Protein AF-A0A1I0GZ25-F1 (afdb_monomer_lite)

pLDDT: mean 72.75, std 20.03, range [36.72, 96.75]

Radius of gyration: 22.76 Å; chains: 1; bounding box: 49×48×61 Å

InterPro domains:
  IPR025668 Transposase DDE domain [PF13751] (1-52)

Sequence (124 aa):
KEIYRIRKESIERVFGECKEKHNLRFTRLRGLRKNKHQGELIFACHNLRKMAGWLWKDRPVFIKKGNKSEIYKEKEINNKSKTKKGGIRTLKLVFIPSFVNSLTLVITSVKHSLIQNIDLMYLK

Secondary structure (DSSP, 8-state):
-HHHHHHHHHHHHHHHHHHHHS-TTS--SSSHHHHHHHHHHHHHHHHHHHHHHHHHHTS-----S--HHHHHHHHHHTTS----------------HHHHHHHHHHHHHHHHHHHHHHHHHH--

Foldseek 3Di:
DVVVVCVVVVVVVLVVCCVPVVVLVDDPDPDDVVSVVSVVVSVVVVVVVVVVVVVVVPDPPPPPPDDPVVVVVVVVVVVPDDPPPPDCPPPPPPPVVVVVVVVVVVVVVVVVVVVVVVVVVVVD

Organism: NCBI:txid69824

Structure (mmCIF, N/CA/C/O backbone):
data_AF-A0A1I0GZ25-F1
#
_entry.id   AF-A0A1I0GZ25-F1
#
loop_
_atom_site.group_PDB
_atom_site.id
_atom_site.type_symbol
_atom_site.label_atom_id
_atom_site.label_alt_id
_atom_site.label_comp_id
_atom_site.label_asym_id
_atom_site.label_entity_id
_atom_site.label_seq_id
_atom_site.pdbx_PDB_ins_code
_atom_site.Cartn_x
_atom_site.Cartn_y
_atom_site.Cartn_z
_atom_site.occupancy
_atom_site.B_iso_or_equiv
_atom_site.auth_seq_id
_atom_site.auth_comp_id
_atom_site.auth_asym_id
_atom_site.auth_atom_id
_atom_site.pdbx_PDB_model_num
ATOM 1 N N . LYS A 1 1 ? 23.141 0.452 -3.464 1.00 68.69 1 LYS A N 1
ATOM 2 C CA . LYS A 1 1 ? 22.787 1.258 -2.263 1.00 68.69 1 LYS A CA 1
ATOM 3 C C . LYS A 1 1 ? 21.968 2.512 -2.598 1.00 68.69 1 LYS A C 1
ATOM 5 O O . LYS A 1 1 ? 21.041 2.802 -1.856 1.00 68.69 1 LYS A O 1
ATOM 10 N N . GLU A 1 2 ? 22.221 3.195 -3.720 1.00 80.44 2 GLU A N 1
ATOM 11 C CA . GLU A 1 2 ? 21.587 4.490 -4.043 1.00 80.44 2 GLU A CA 1
ATOM 12 C C . GLU A 1 2 ? 20.050 4.476 -4.133 1.00 80.44 2 GLU A C 1
ATOM 14 O O . GLU A 1 2 ? 19.387 5.339 -3.565 1.00 80.44 2 GLU A O 1
ATOM 19 N N . ILE A 1 3 ? 19.459 3.430 -4.723 1.00 83.00 3 ILE A N 1
ATOM 20 C CA . ILE A 1 3 ? 17.994 3.267 -4.816 1.00 83.00 3 ILE A CA 1
ATOM 21 C C . ILE A 1 3 ? 17.329 3.323 -3.433 1.00 83.00 3 ILE A C 1
ATOM 23 O O . ILE A 1 3 ? 16.220 3.833 -3.299 1.00 83.00 3 ILE A O 1
ATOM 27 N N . TYR A 1 4 ? 18.002 2.825 -2.392 1.00 87.69 4 TYR A N 1
ATOM 28 C CA . TYR A 1 4 ? 17.449 2.784 -1.041 1.00 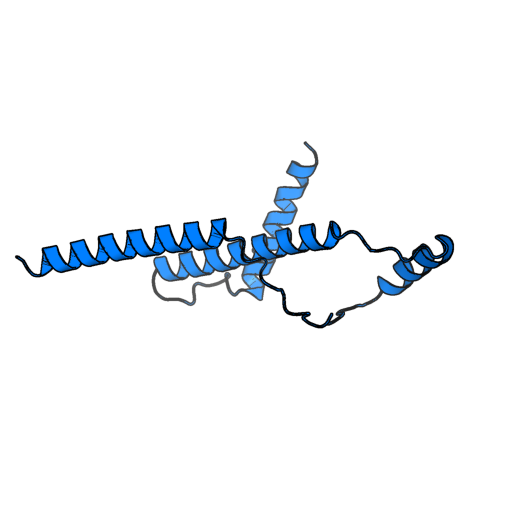87.69 4 TYR A CA 1
ATOM 29 C C . TYR A 1 4 ? 17.289 4.185 -0.434 1.00 87.69 4 TYR A C 1
ATOM 31 O O . TYR A 1 4 ? 16.347 4.410 0.322 1.00 87.69 4 TYR A O 1
ATOM 39 N N . ARG A 1 5 ? 18.139 5.148 -0.824 1.00 88.00 5 ARG A N 1
ATOM 40 C CA . ARG A 1 5 ? 18.053 6.549 -0.375 1.00 88.00 5 ARG A CA 1
ATOM 41 C C . ARG A 1 5 ? 16.815 7.249 -0.941 1.00 88.00 5 ARG A C 1
ATOM 43 O O . ARG A 1 5 ? 16.157 7.991 -0.227 1.00 88.00 5 ARG A O 1
ATOM 50 N N . ILE A 1 6 ? 16.434 6.931 -2.179 1.00 89.88 6 ILE A N 1
ATOM 51 C CA . ILE A 1 6 ? 15.281 7.534 -2.877 1.00 89.88 6 ILE A CA 1
ATOM 52 C C . ILE A 1 6 ? 13.941 6.937 -2.396 1.00 89.88 6 ILE A C 1
ATOM 54 O O . ILE A 1 6 ? 12.870 7.532 -2.568 1.00 89.88 6 ILE A O 1
ATOM 58 N N . ARG A 1 7 ? 13.967 5.759 -1.753 1.00 92.06 7 ARG A N 1
ATOM 59 C CA . ARG A 1 7 ? 12.749 5.090 -1.264 1.00 92.06 7 ARG A CA 1
ATOM 60 C C . ARG A 1 7 ? 11.996 5.929 -0.242 1.00 92.06 7 ARG A C 1
ATOM 62 O O . ARG A 1 7 ? 10.780 5.991 -0.364 1.00 92.06 7 ARG A O 1
ATOM 69 N N . LYS A 1 8 ? 12.682 6.580 0.708 1.00 93.31 8 LYS A N 1
ATOM 70 C CA . LYS A 1 8 ? 12.019 7.425 1.722 1.00 93.31 8 LYS A CA 1
ATOM 71 C C . LYS A 1 8 ? 11.179 8.516 1.064 1.00 93.31 8 LYS A C 1
ATOM 73 O O . LYS A 1 8 ? 9.989 8.604 1.315 1.00 93.31 8 LYS A O 1
ATOM 78 N N . GLU A 1 9 ? 11.758 9.266 0.135 1.00 94.56 9 GLU A N 1
ATOM 79 C CA . GLU A 1 9 ? 11.068 10.360 -0.556 1.00 94.56 9 GLU A CA 1
ATOM 80 C C . GLU A 1 9 ? 9.910 9.860 -1.422 1.00 94.56 9 GLU A C 1
ATOM 82 O O . GLU A 1 9 ? 8.844 10.473 -1.463 1.00 94.56 9 GLU A O 1
ATOM 87 N N . SER A 1 10 ? 10.096 8.722 -2.096 1.00 92.25 10 SER A N 1
ATOM 88 C CA . SER A 1 10 ? 9.038 8.111 -2.905 1.00 92.25 10 SER A CA 1
ATOM 89 C C . SER A 1 10 ? 7.871 7.629 -2.041 1.00 92.25 10 SER A C 1
ATOM 91 O O . SER A 1 10 ? 6.716 7.812 -2.417 1.00 92.25 10 SER A O 1
ATOM 93 N N . ILE A 1 11 ? 8.169 7.022 -0.890 1.00 93.25 11 ILE A N 1
ATOM 94 C CA . ILE A 1 11 ? 7.178 6.523 0.065 1.00 93.25 11 ILE A CA 1
ATOM 95 C C . ILE A 1 11 ? 6.393 7.691 0.673 1.00 93.25 11 ILE A C 1
ATOM 97 O O . ILE A 1 11 ? 5.166 7.672 0.619 1.00 93.25 11 ILE A O 1
ATOM 101 N N . GLU A 1 12 ? 7.073 8.735 1.152 1.00 96.75 12 GLU A N 1
ATOM 102 C CA . GLU A 1 12 ? 6.419 9.928 1.707 1.00 96.75 12 GLU A CA 1
ATOM 103 C C . GLU A 1 12 ? 5.526 10.628 0.676 1.00 96.75 12 GLU A C 1
ATOM 105 O O . GLU A 1 12 ? 4.402 11.024 0.988 1.00 96.75 12 GLU A O 1
ATOM 110 N N . ARG A 1 13 ? 5.964 10.704 -0.589 1.00 95.62 13 ARG A N 1
ATOM 111 C CA . ARG A 1 13 ? 5.143 11.265 -1.672 1.00 95.62 13 ARG A CA 1
ATOM 112 C C . ARG A 1 13 ? 3.864 10.461 -1.885 1.00 95.62 13 ARG A C 1
ATOM 114 O O . ARG A 1 13 ? 2.789 11.048 -1.963 1.00 95.62 13 ARG A O 1
ATOM 121 N N . VAL A 1 14 ? 3.964 9.131 -1.950 1.00 94.38 14 VAL A N 1
ATOM 122 C CA . VAL A 1 14 ? 2.792 8.254 -2.106 1.00 94.38 14 VAL A CA 1
ATOM 123 C C . VAL A 1 14 ? 1.863 8.367 -0.899 1.00 94.38 14 VAL A C 1
ATOM 125 O O . VAL A 1 14 ? 0.650 8.454 -1.077 1.00 94.38 14 VAL A O 1
ATOM 128 N N . PHE A 1 15 ? 2.400 8.428 0.321 1.00 95.31 15 PHE A N 1
ATOM 129 C CA . PHE A 1 15 ? 1.586 8.636 1.517 1.00 95.31 15 PHE A CA 1
ATOM 130 C C . PHE A 1 15 ? 0.854 9.980 1.498 1.00 95.31 15 PHE A C 1
ATOM 132 O O . PHE A 1 15 ? -0.341 10.011 1.796 1.00 95.31 15 PHE A O 1
ATOM 139 N N . GLY A 1 16 ? 1.525 11.067 1.112 1.00 96.31 16 GLY A N 1
ATOM 140 C CA . GLY A 1 16 ? 0.903 12.382 0.949 1.00 96.31 16 GLY A CA 1
ATOM 141 C C . GLY A 1 16 ? -0.226 12.365 -0.084 1.00 96.31 16 GLY A C 1
ATOM 142 O O . GLY A 1 16 ? -1.339 12.795 0.207 1.00 96.31 16 GLY A O 1
ATOM 143 N N . GLU A 1 17 ? 0.012 11.779 -1.260 1.00 94.25 17 GLU A N 1
ATOM 144 C CA . GLU A 1 17 ? -1.026 11.638 -2.286 1.00 94.25 17 GLU A CA 1
ATOM 145 C C . GLU A 1 17 ? -2.225 10.824 -1.797 1.00 94.25 17 GLU A C 1
ATOM 147 O O . GLU A 1 17 ? -3.367 11.201 -2.054 1.00 94.25 17 GLU A O 1
ATOM 152 N N . CYS A 1 18 ? -1.990 9.719 -1.088 1.00 94.94 18 CYS A N 1
ATOM 153 C CA . CYS A 1 18 ? -3.071 8.884 -0.582 1.00 94.94 18 CYS A CA 1
ATOM 154 C C . CYS A 1 18 ? -3.902 9.586 0.501 1.00 94.94 18 CYS A C 1
ATOM 156 O O . CYS A 1 18 ? -5.117 9.377 0.559 1.00 94.94 18 CYS A O 1
ATOM 158 N N . LYS A 1 19 ? -3.288 10.439 1.330 1.00 94.00 19 LYS A N 1
ATOM 159 C CA . LYS A 1 19 ? -4.015 11.249 2.318 1.00 94.00 19 LYS A CA 1
ATOM 160 C C . LYS A 1 19 ? -5.014 12.185 1.643 1.00 94.00 19 LYS A C 1
ATOM 162 O O . LYS A 1 19 ? -6.189 12.145 2.009 1.00 94.00 19 LYS A O 1
ATOM 167 N N . GLU A 1 20 ? -4.570 12.925 0.629 1.00 93.88 20 GLU A N 1
ATOM 168 C CA . GLU A 1 20 ? -5.378 13.955 -0.037 1.00 93.88 20 GLU A CA 1
ATOM 169 C C . GLU A 1 20 ? -6.335 13.378 -1.098 1.00 93.88 20 GLU A C 1
ATOM 171 O O . GLU A 1 20 ? -7.525 13.677 -1.096 1.00 93.88 20 GLU A O 1
ATOM 176 N N . LYS A 1 21 ? -5.861 12.496 -1.991 1.00 92.50 21 LYS A N 1
ATOM 177 C CA . LYS A 1 21 ? -6.648 11.988 -3.137 1.00 92.50 21 LYS A CA 1
ATOM 178 C C . LYS A 1 21 ? -7.524 10.782 -2.800 1.00 92.50 21 LYS A C 1
ATOM 180 O O . LYS A 1 21 ? -8.554 10.571 -3.435 1.00 92.50 21 LYS A O 1
ATOM 185 N N . HIS A 1 22 ? -7.116 9.963 -1.830 1.00 92.38 22 HIS A N 1
ATOM 186 C CA . HIS A 1 22 ? -7.827 8.732 -1.460 1.00 92.38 22 HIS A CA 1
ATOM 187 C C . HIS A 1 22 ? -8.507 8.818 -0.089 1.00 92.38 22 HIS A C 1
ATOM 189 O O . HIS A 1 22 ? -9.014 7.815 0.419 1.00 92.38 22 HIS A O 1
ATOM 195 N N . ASN A 1 23 ? -8.599 10.031 0.468 1.00 90.12 23 ASN A N 1
ATOM 196 C CA . ASN A 1 23 ? -9.263 10.326 1.734 1.00 90.12 23 ASN A CA 1
ATOM 197 C C . ASN A 1 23 ? -8.712 9.502 2.907 1.00 90.12 23 ASN A C 1
ATOM 199 O O . ASN A 1 23 ? -9.480 9.078 3.767 1.00 90.12 23 ASN A O 1
ATOM 203 N N . LEU A 1 24 ? -7.398 9.258 2.940 1.00 94.25 24 LEU A N 1
ATOM 204 C CA . LEU A 1 24 ? -6.743 8.617 4.087 1.00 94.25 24 LEU A CA 1
ATOM 205 C C . LEU A 1 24 ? -6.381 9.608 5.202 1.00 94.25 24 LEU A C 1
ATOM 207 O O . LEU A 1 24 ? -5.826 9.198 6.217 1.00 94.25 24 LEU A O 1
ATOM 211 N N . ARG A 1 25 ? -6.697 10.903 5.040 1.00 93.88 25 ARG A N 1
ATOM 212 C CA . ARG A 1 25 ? -6.566 11.898 6.115 1.00 93.88 25 ARG A CA 1
ATOM 213 C C . ARG A 1 25 ? -7.481 11.585 7.304 1.00 93.88 25 ARG A C 1
ATOM 215 O O . ARG A 1 25 ? -7.081 11.795 8.443 1.00 93.88 25 ARG A O 1
ATOM 222 N N . PHE A 1 26 ? -8.680 11.064 7.032 1.00 91.94 26 PHE A N 1
ATOM 223 C CA . PHE A 1 26 ? -9.682 10.740 8.044 1.00 91.94 26 PHE A CA 1
ATOM 224 C C . PHE A 1 26 ? -10.312 9.371 7.790 1.00 91.94 26 PHE A C 1
ATOM 226 O O . PHE A 1 26 ? -10.529 8.958 6.651 1.00 91.94 26 PHE A O 1
ATOM 233 N N . THR A 1 27 ? -10.663 8.674 8.864 1.00 92.12 27 THR A N 1
ATOM 234 C CA . THR A 1 27 ? -11.354 7.386 8.814 1.00 92.12 27 THR A CA 1
ATOM 235 C C . THR A 1 27 ? -12.854 7.588 8.613 1.00 92.12 27 THR A C 1
ATOM 237 O O . THR A 1 27 ? -13.605 7.845 9.549 1.00 92.12 27 THR A O 1
ATOM 240 N N . ARG A 1 28 ? -13.314 7.470 7.363 1.00 89.69 28 ARG A N 1
ATOM 241 C CA . ARG A 1 28 ? -14.739 7.647 7.020 1.00 89.69 28 ARG A CA 1
ATOM 242 C C . ARG A 1 28 ? -15.593 6.407 7.286 1.00 89.69 28 ARG A C 1
ATOM 244 O O . ARG A 1 28 ? -16.805 6.527 7.436 1.00 89.69 28 ARG A O 1
ATOM 251 N N . LEU A 1 29 ? -14.991 5.216 7.323 1.00 93.00 29 LEU A N 1
ATOM 252 C CA . LEU A 1 29 ? -15.717 3.976 7.591 1.00 93.00 29 LEU A CA 1
ATOM 253 C C . LEU A 1 29 ? -15.743 3.685 9.096 1.00 93.00 29 LEU A C 1
ATOM 255 O O . LEU A 1 29 ? -14.756 3.868 9.814 1.00 93.00 29 LEU A O 1
ATOM 259 N N . ARG A 1 30 ? -16.882 3.177 9.575 1.00 93.44 30 ARG A N 1
ATOM 260 C CA . ARG A 1 30 ? -17.035 2.693 10.953 1.00 93.44 30 ARG A CA 1
ATOM 261 C C . ARG A 1 30 ? -16.400 1.304 11.091 1.00 93.44 30 ARG A C 1
ATOM 263 O O . ARG A 1 30 ? -16.723 0.391 10.331 1.00 93.44 30 ARG A O 1
ATOM 270 N N . GLY A 1 31 ? -15.540 1.146 12.097 1.00 95.00 31 GLY A N 1
ATOM 271 C CA . GLY A 1 31 ? -14.902 -0.123 12.460 1.00 95.00 31 GLY A CA 1
ATOM 272 C C . GLY A 1 31 ? -13.488 -0.308 11.896 1.00 95.00 31 GLY A C 1
ATOM 273 O O . GLY A 1 31 ? -13.210 -0.029 10.728 1.00 95.00 31 GLY A O 1
ATOM 274 N N . LEU A 1 32 ? -12.591 -0.837 12.735 1.00 94.19 32 LEU A N 1
ATOM 275 C CA . LEU A 1 32 ? -11.158 -0.967 12.444 1.00 94.19 32 LEU A CA 1
ATOM 276 C C . LEU A 1 32 ? -10.871 -1.837 11.212 1.00 94.19 32 LEU A C 1
ATOM 278 O O . LEU A 1 32 ? -10.068 -1.461 10.361 1.00 94.19 32 LEU A O 1
ATOM 282 N N . ARG A 1 33 ? -11.576 -2.969 11.076 1.00 96.12 33 ARG A N 1
ATOM 283 C CA . ARG A 1 33 ? -11.404 -3.906 9.950 1.00 96.12 33 ARG A CA 1
ATOM 284 C C . ARG A 1 33 ? -11.675 -3.242 8.599 1.00 96.12 33 ARG A C 1
ATOM 286 O O . ARG A 1 33 ? -10.905 -3.420 7.663 1.00 96.12 33 ARG A O 1
ATOM 293 N N . LYS A 1 34 ? -12.738 -2.437 8.505 1.00 93.81 34 LYS A N 1
ATOM 294 C CA . LYS A 1 34 ? -13.130 -1.770 7.253 1.00 93.81 34 LYS A CA 1
ATOM 295 C C . LYS A 1 34 ? -12.120 -0.694 6.849 1.00 93.81 34 LYS A C 1
ATOM 297 O O . LYS A 1 34 ? -11.732 -0.639 5.687 1.00 93.81 34 LYS A O 1
ATOM 302 N N . ASN A 1 35 ? -11.638 0.098 7.810 1.00 94.31 35 ASN A N 1
ATOM 303 C CA . ASN A 1 35 ? -10.589 1.091 7.557 1.00 94.31 35 ASN A CA 1
ATOM 304 C C . ASN A 1 35 ? -9.266 0.439 7.136 1.00 94.31 35 ASN A C 1
ATOM 306 O O . ASN A 1 35 ? -8.616 0.920 6.209 1.00 94.31 35 ASN A O 1
ATOM 310 N N . LYS A 1 36 ? -8.898 -0.682 7.770 1.00 94.62 36 LYS A N 1
ATOM 311 C CA . LYS A 1 36 ? -7.711 -1.456 7.393 1.00 94.62 36 LYS A CA 1
ATOM 312 C C . LYS A 1 36 ? -7.805 -1.947 5.946 1.00 94.62 36 LYS A C 1
ATOM 314 O O . LYS A 1 36 ? -6.921 -1.635 5.154 1.00 94.62 36 LYS A O 1
ATOM 319 N N . HIS A 1 37 ? -8.906 -2.606 5.577 1.00 96.00 37 HIS A N 1
ATOM 320 C CA . HIS A 1 37 ? -9.105 -3.091 4.207 1.00 96.00 37 HIS A CA 1
ATOM 321 C C . HIS A 1 37 ? -9.107 -1.950 3.179 1.00 96.00 37 HIS A C 1
ATOM 323 O O . HIS A 1 37 ? -8.549 -2.100 2.096 1.00 96.00 37 HIS A O 1
ATOM 329 N N . GLN A 1 38 ? -9.691 -0.789 3.508 1.00 95.00 38 GLN A N 1
ATOM 330 C CA . GLN A 1 38 ? -9.656 0.381 2.625 1.00 95.00 38 GLN A CA 1
ATOM 331 C C . GLN A 1 38 ? -8.214 0.823 2.338 1.00 95.00 38 GLN A C 1
ATOM 333 O O . GLN A 1 38 ? -7.862 1.038 1.178 1.00 95.00 38 GLN A O 1
ATOM 338 N N . GLY A 1 39 ? -7.377 0.935 3.374 1.00 94.75 39 GLY A N 1
ATOM 339 C CA . GLY A 1 39 ? -5.962 1.276 3.214 1.00 94.75 39 GLY A CA 1
ATOM 340 C C . GLY A 1 39 ? -5.205 0.233 2.390 1.00 94.75 39 GLY A C 1
ATOM 341 O O . GLY A 1 39 ? -4.520 0.584 1.430 1.00 94.75 39 GLY A O 1
ATOM 342 N N . GLU A 1 40 ? -5.378 -1.049 2.715 1.00 96.00 40 GLU A N 1
ATOM 343 C CA . GLU A 1 40 ? -4.732 -2.167 2.015 1.00 96.00 40 GLU A CA 1
ATOM 344 C C . GLU A 1 40 ? -5.073 -2.189 0.521 1.00 96.00 40 GLU A C 1
ATOM 346 O O . GLU A 1 40 ? -4.172 -2.316 -0.309 1.00 96.00 40 GLU A O 1
ATOM 351 N N . LEU A 1 41 ? -6.342 -1.981 0.158 1.00 96.12 41 LEU A N 1
ATOM 352 C CA . LEU A 1 41 ? -6.781 -1.930 -1.238 1.00 96.12 41 LEU A CA 1
ATOM 353 C C . LEU A 1 41 ? -6.147 -0.765 -2.008 1.00 96.12 41 LEU A C 1
ATOM 355 O O . LEU A 1 41 ? -5.713 -0.947 -3.145 1.00 96.12 41 LEU A O 1
ATOM 359 N N . ILE A 1 42 ? -6.042 0.421 -1.399 1.00 95.31 42 ILE A N 1
ATOM 360 C CA . ILE A 1 42 ? -5.413 1.589 -2.038 1.00 95.31 42 ILE A CA 1
ATOM 361 C C . ILE A 1 42 ? -3.940 1.299 -2.354 1.00 95.31 42 ILE A C 1
ATOM 363 O O . ILE A 1 42 ? -3.486 1.539 -3.477 1.00 95.31 42 ILE A O 1
ATOM 367 N N . PHE A 1 43 ? -3.195 0.733 -1.401 1.00 95.50 43 PHE A N 1
ATOM 368 C CA . PHE A 1 43 ? -1.786 0.398 -1.617 1.00 95.50 43 PHE A CA 1
ATOM 369 C C . PHE A 1 43 ? -1.598 -0.780 -2.578 1.00 95.50 43 PHE A C 1
ATOM 371 O O . PHE A 1 43 ? -0.689 -0.740 -3.410 1.00 95.50 43 PHE A O 1
ATOM 378 N N . ALA A 1 44 ? -2.480 -1.782 -2.541 1.00 96.56 44 ALA A N 1
ATOM 379 C CA . ALA A 1 44 ? -2.489 -2.867 -3.517 1.00 96.56 44 ALA A CA 1
ATOM 380 C C . ALA A 1 44 ? -2.649 -2.318 -4.943 1.00 96.56 44 ALA A C 1
ATOM 382 O O . ALA A 1 44 ? -1.834 -2.617 -5.815 1.00 96.56 44 ALA A O 1
ATOM 383 N N . CYS A 1 45 ? -3.614 -1.423 -5.167 1.00 94.88 45 CYS A N 1
ATOM 384 C CA . CYS A 1 45 ? -3.803 -0.745 -6.450 1.00 94.88 45 CYS A CA 1
ATOM 385 C C . CYS A 1 45 ? -2.578 0.080 -6.871 1.00 94.88 45 CYS A C 1
ATOM 387 O O . CYS A 1 45 ? -2.201 0.076 -8.046 1.00 94.88 45 CYS A O 1
ATOM 389 N N . HIS A 1 46 ? -1.911 0.754 -5.931 1.00 93.69 46 HIS A N 1
ATOM 390 C CA . HIS A 1 46 ? -0.687 1.500 -6.228 1.00 93.69 46 HIS A CA 1
ATOM 391 C C . HIS A 1 46 ? 0.449 0.578 -6.705 1.00 93.69 46 HIS A C 1
ATOM 393 O O . HIS A 1 46 ? 1.168 0.914 -7.652 1.00 93.69 46 HIS A O 1
ATOM 399 N N . ASN A 1 47 ? 0.569 -0.608 -6.102 1.00 92.00 47 ASN A N 1
ATOM 400 C CA . ASN A 1 47 ? 1.521 -1.637 -6.515 1.00 92.00 47 ASN A CA 1
ATOM 401 C C . ASN A 1 47 ? 1.169 -2.214 -7.893 1.00 92.00 47 ASN A C 1
ATOM 403 O O . ASN A 1 47 ? 2.045 -2.298 -8.755 1.00 92.00 47 ASN A O 1
ATOM 407 N N . LEU A 1 48 ? -0.107 -2.528 -8.142 1.00 93.50 48 LEU A N 1
ATOM 408 C CA . LEU A 1 48 ? -0.595 -2.982 -9.451 1.00 93.50 48 LEU A CA 1
ATOM 409 C C . LEU A 1 48 ? -0.283 -1.958 -10.552 1.00 93.50 48 LEU A C 1
ATOM 411 O O . LEU A 1 48 ? 0.250 -2.323 -11.599 1.00 93.50 48 LEU A O 1
ATOM 415 N N . ARG A 1 49 ? -0.526 -0.665 -10.299 1.00 89.50 49 ARG A N 1
ATOM 416 C CA . ARG A 1 49 ? -0.182 0.431 -11.222 1.00 89.50 49 ARG A CA 1
ATOM 417 C C . ARG A 1 49 ? 1.310 0.453 -11.546 1.00 89.50 49 ARG A C 1
ATOM 419 O O . ARG A 1 49 ? 1.688 0.659 -12.698 1.00 89.50 49 ARG A O 1
ATOM 426 N N . LYS A 1 50 ? 2.161 0.247 -10.539 1.00 87.50 50 LYS A N 1
ATOM 427 C CA . LYS A 1 50 ? 3.617 0.215 -10.712 1.00 87.50 50 LYS A CA 1
ATOM 428 C C . LYS A 1 50 ? 4.045 -0.957 -11.596 1.00 87.50 50 LYS A C 1
ATOM 430 O O . LYS A 1 50 ? 4.799 -0.742 -12.541 1.00 87.50 50 LYS A O 1
ATOM 435 N N . MET A 1 51 ? 3.511 -2.152 -11.337 1.00 86.69 51 MET A N 1
ATOM 436 C CA . MET A 1 51 ? 3.773 -3.346 -12.148 1.00 86.69 51 MET A CA 1
ATOM 437 C C . MET A 1 51 ? 3.280 -3.181 -13.587 1.00 86.69 51 MET A C 1
ATOM 439 O O . MET A 1 51 ? 4.025 -3.459 -14.520 1.00 86.69 51 MET A O 1
ATOM 443 N N . ALA A 1 52 ? 2.073 -2.648 -13.788 1.00 84.62 52 ALA A N 1
ATOM 444 C CA . ALA A 1 52 ? 1.556 -2.346 -15.122 1.00 84.62 52 ALA A CA 1
ATOM 445 C C . ALA A 1 52 ? 2.452 -1.345 -15.874 1.00 84.62 52 ALA A C 1
ATOM 447 O O . ALA A 1 52 ? 2.680 -1.490 -17.074 1.00 84.62 52 ALA A O 1
ATOM 448 N N . GLY A 1 53 ? 3.004 -0.353 -15.167 1.00 83.81 53 GLY A N 1
ATOM 449 C CA . GLY A 1 53 ? 3.973 0.589 -15.723 1.00 83.81 53 GLY A CA 1
ATOM 450 C C . GLY A 1 53 ? 5.293 -0.063 -16.141 1.00 83.81 53 GLY A C 1
ATOM 451 O O . GLY A 1 53 ? 5.861 0.342 -17.153 1.00 83.81 53 GLY A O 1
ATOM 452 N N . TRP A 1 54 ? 5.775 -1.066 -15.403 1.00 85.88 54 TRP A N 1
ATOM 453 C CA . TRP A 1 54 ? 6.943 -1.862 -15.797 1.00 85.88 54 TRP A CA 1
ATOM 454 C C . TRP A 1 54 ? 6.651 -2.685 -17.052 1.00 85.88 54 TRP A C 1
ATOM 456 O O . TRP A 1 54 ? 7.322 -2.497 -18.060 1.00 85.88 54 TRP A O 1
ATOM 466 N N . LEU A 1 55 ? 5.555 -3.449 -17.053 1.00 78.88 55 LEU A N 1
ATOM 467 C CA . LEU A 1 55 ? 5.123 -4.241 -18.212 1.00 78.88 55 LEU A CA 1
ATOM 468 C C . LEU A 1 55 ? 4.929 -3.395 -19.479 1.00 78.88 55 LEU A C 1
ATOM 470 O O . LEU A 1 55 ? 5.203 -3.851 -20.586 1.00 78.88 55 LEU A O 1
ATOM 474 N N . TRP A 1 56 ? 4.450 -2.154 -19.341 1.00 79.69 56 TRP A N 1
ATOM 475 C CA . TRP A 1 56 ? 4.299 -1.249 -20.479 1.00 79.69 56 TRP A CA 1
ATOM 476 C C . TRP A 1 56 ? 5.643 -0.768 -21.036 1.00 79.69 56 TRP A C 1
ATOM 478 O O . TRP A 1 56 ? 5.779 -0.634 -22.251 1.00 79.69 56 TRP A O 1
ATOM 488 N N . LYS A 1 57 ? 6.620 -0.485 -20.168 1.00 73.56 57 LYS A N 1
ATOM 489 C CA . LYS A 1 57 ? 7.974 -0.079 -20.580 1.00 73.56 57 LYS A CA 1
ATOM 490 C C . LYS A 1 57 ? 8.741 -1.230 -21.221 1.00 73.56 57 LYS A C 1
ATOM 492 O O . LYS A 1 57 ? 9.477 -0.991 -22.170 1.00 73.56 57 LYS A O 1
ATOM 497 N N . ASP A 1 58 ? 8.491 -2.447 -20.752 1.00 65.56 58 ASP A N 1
ATOM 498 C CA . ASP A 1 58 ? 9.105 -3.672 -21.261 1.00 65.56 58 ASP A CA 1
ATOM 499 C C . ASP A 1 58 ? 8.405 -4.204 -22.520 1.00 65.56 58 ASP A C 1
ATOM 501 O O . ASP A 1 58 ? 8.789 -5.244 -23.056 1.00 65.56 58 ASP A O 1
ATOM 505 N N . ARG A 1 59 ? 7.384 -3.501 -23.040 1.00 58.16 59 ARG A N 1
ATOM 506 C CA . ARG A 1 59 ? 6.804 -3.872 -24.329 1.00 58.16 59 ARG A CA 1
ATOM 507 C C . ARG A 1 59 ? 7.857 -3.713 -25.420 1.00 58.16 59 ARG A C 1
ATOM 509 O O . ARG A 1 59 ? 8.332 -2.592 -25.621 1.00 58.16 59 ARG A O 1
ATOM 516 N N . PRO A 1 60 ? 8.150 -4.774 -26.196 1.00 52.19 60 PRO A N 1
ATOM 517 C CA . PRO A 1 60 ? 8.904 -4.599 -27.418 1.00 52.19 60 PRO A CA 1
ATOM 518 C C . PRO A 1 60 ? 8.075 -3.665 -28.294 1.00 52.19 60 PRO A C 1
ATOM 520 O O . PRO A 1 60 ? 6.967 -3.992 -28.729 1.00 52.19 60 PRO A O 1
ATOM 523 N N . VAL A 1 61 ? 8.579 -2.451 -28.504 1.00 58.00 61 VAL A N 1
ATOM 524 C CA . VAL A 1 61 ? 8.090 -1.622 -29.594 1.00 58.00 61 VAL A CA 1
ATOM 525 C C . VAL A 1 61 ? 8.368 -2.466 -30.828 1.00 58.00 61 VAL A C 1
ATOM 527 O O . VAL A 1 61 ? 9.530 -2.692 -31.160 1.00 58.00 61 VAL A O 1
ATOM 530 N N . PHE A 1 62 ? 7.326 -2.992 -31.472 1.00 53.84 62 PHE A N 1
ATOM 531 C CA . PHE A 1 62 ? 7.455 -3.518 -32.824 1.00 53.84 62 PHE A CA 1
ATOM 532 C C . PHE A 1 62 ? 7.820 -2.319 -33.699 1.00 53.84 62 PHE A C 1
ATOM 534 O O . PHE A 1 62 ? 6.952 -1.636 -34.241 1.00 53.84 62 PHE A O 1
ATOM 541 N N . ILE A 1 63 ? 9.110 -1.985 -33.734 1.00 50.66 63 ILE A N 1
ATOM 542 C CA . ILE A 1 63 ? 9.647 -0.963 -34.612 1.00 50.66 63 ILE A CA 1
ATOM 543 C C . ILE A 1 63 ? 9.455 -1.541 -36.008 1.00 50.66 63 ILE A C 1
ATOM 545 O O . ILE A 1 63 ? 10.198 -2.428 -36.427 1.00 50.66 63 ILE A O 1
ATOM 549 N N . LYS A 1 64 ? 8.428 -1.065 -36.726 1.00 45.81 64 LYS A N 1
ATOM 550 C CA . LYS A 1 64 ? 8.447 -1.142 -38.186 1.00 45.81 64 LYS A CA 1
ATOM 551 C C . LYS A 1 64 ? 9.781 -0.535 -38.599 1.00 45.81 64 LYS A C 1
ATOM 553 O O . LYS A 1 64 ? 10.066 0.600 -38.228 1.00 45.81 64 LYS A O 1
ATOM 558 N N . LYS A 1 65 ? 10.615 -1.337 -39.257 1.00 39.03 65 LYS A N 1
ATOM 559 C CA . LYS A 1 65 ? 11.967 -0.989 -39.697 1.00 39.03 65 LYS A CA 1
ATOM 560 C C . LYS A 1 65 ? 11.872 0.252 -40.595 1.00 39.03 65 LYS A C 1
ATOM 562 O O . LYS A 1 65 ? 11.564 0.147 -41.772 1.00 39.03 65 LYS A O 1
ATOM 567 N N . GLY A 1 66 ? 12.040 1.420 -39.991 1.00 45.50 66 GLY A N 1
ATOM 568 C CA . GLY A 1 66 ? 11.959 2.742 -40.599 1.00 45.50 66 GLY A CA 1
ATOM 569 C C . GLY A 1 66 ? 12.950 3.651 -39.878 1.00 45.50 66 GLY A C 1
ATOM 570 O O . GLY A 1 66 ? 13.212 3.464 -38.688 1.00 45.50 66 GLY A O 1
ATOM 571 N N . ASN A 1 67 ? 13.589 4.538 -40.634 1.00 44.19 67 ASN A N 1
ATOM 572 C CA . ASN A 1 67 ? 14.875 5.155 -40.310 1.00 44.19 67 ASN A CA 1
ATOM 573 C C . ASN A 1 67 ? 14.934 5.820 -38.918 1.00 44.19 67 ASN A C 1
ATOM 575 O O . ASN A 1 67 ? 14.076 6.597 -38.510 1.00 44.19 67 ASN A O 1
ATOM 579 N N . LYS A 1 68 ? 16.009 5.506 -38.183 1.00 47.97 68 LYS A N 1
ATOM 580 C CA . LYS A 1 68 ? 16.217 5.796 -36.751 1.00 47.97 68 LYS A CA 1
ATOM 581 C C . LYS A 1 68 ? 16.203 7.297 -36.406 1.00 47.97 68 LYS A C 1
ATOM 583 O O . LYS A 1 68 ? 15.935 7.639 -35.260 1.00 47.97 68 LYS A O 1
ATOM 588 N N . SER A 1 69 ? 16.485 8.176 -37.368 1.00 51.28 69 SER A N 1
ATOM 589 C CA . SER A 1 69 ? 16.640 9.629 -37.196 1.00 51.28 69 SER A CA 1
ATOM 590 C C . SER A 1 69 ? 15.330 10.382 -36.915 1.00 51.28 69 SER A C 1
ATOM 592 O O . SER A 1 69 ? 15.350 11.359 -36.169 1.00 51.28 69 SER A O 1
ATOM 594 N N . GLU A 1 70 ? 14.184 9.915 -37.416 1.00 55.47 70 GLU A N 1
ATOM 595 C CA . GLU A 1 70 ? 12.878 10.565 -37.186 1.00 55.47 70 GLU A CA 1
ATOM 596 C C . GLU A 1 70 ? 12.294 10.245 -35.797 1.00 55.47 70 GLU A C 1
ATOM 598 O O . GLU A 1 70 ? 11.650 11.083 -35.163 1.00 55.47 70 GLU A O 1
ATOM 603 N N . ILE A 1 71 ? 12.618 9.065 -35.256 1.00 48.69 71 ILE A N 1
ATOM 604 C CA . ILE A 1 71 ? 12.099 8.544 -33.979 1.00 48.69 71 ILE A CA 1
ATOM 605 C C . ILE A 1 71 ? 12.539 9.397 -32.773 1.00 48.69 71 ILE A C 1
ATOM 607 O O . ILE A 1 71 ? 11.838 9.450 -31.757 1.00 48.69 71 ILE A O 1
ATOM 611 N N . TYR A 1 72 ? 13.700 10.057 -32.846 1.00 47.38 72 TYR A N 1
ATOM 612 C CA . TYR A 1 72 ? 14.215 10.873 -31.739 1.00 47.38 72 TYR A CA 1
ATOM 613 C C . TYR A 1 72 ? 13.546 12.252 -31.662 1.00 47.38 72 TYR A C 1
ATOM 615 O O . TYR A 1 72 ? 13.236 12.708 -30.563 1.00 47.38 72 TYR A O 1
ATOM 623 N N . LYS A 1 73 ? 13.225 12.873 -32.804 1.00 42.44 73 LYS A N 1
ATOM 624 C CA . LYS A 1 73 ? 12.554 14.185 -32.870 1.00 42.44 73 LYS A CA 1
ATOM 625 C C . LYS A 1 73 ? 11.114 14.124 -32.342 1.00 42.44 73 LYS A C 1
ATOM 627 O O . LYS A 1 73 ? 10.658 15.030 -31.649 1.00 42.44 73 LYS A O 1
ATOM 632 N N . GLU A 1 74 ? 10.406 13.026 -32.595 1.00 48.72 74 GLU A N 1
ATOM 633 C CA . GLU A 1 74 ? 9.002 12.878 -32.192 1.00 48.72 74 GLU A CA 1
ATOM 634 C C . GLU A 1 74 ? 8.821 12.642 -30.677 1.00 48.72 74 GLU A C 1
ATOM 636 O O . GLU A 1 74 ? 7.779 12.978 -30.101 1.00 48.72 74 GLU A O 1
ATOM 641 N N . LYS A 1 75 ? 9.848 12.111 -29.998 1.00 47.81 75 LYS A N 1
ATOM 642 C CA . LYS A 1 75 ? 9.836 11.890 -28.542 1.00 47.81 75 LYS A CA 1
ATOM 643 C C . LYS A 1 75 ? 9.961 13.188 -27.743 1.00 47.81 75 LYS A C 1
ATOM 645 O O . LYS A 1 75 ? 9.312 13.303 -26.706 1.00 47.81 75 LYS A O 1
ATOM 650 N N . GLU A 1 76 ? 10.724 14.170 -28.221 1.00 45.06 76 GLU A N 1
ATOM 651 C CA . GLU A 1 76 ? 10.882 15.457 -27.525 1.00 45.06 76 GLU A CA 1
ATOM 652 C C . GLU A 1 76 ? 9.626 16.333 -27.626 1.00 45.06 76 GLU A C 1
ATOM 654 O O . GLU A 1 76 ? 9.205 16.930 -26.635 1.00 45.06 76 GLU A O 1
ATOM 659 N N . ILE A 1 77 ? 8.947 16.324 -28.778 1.00 46.41 77 ILE A N 1
ATOM 660 C CA . ILE A 1 77 ? 7.738 17.131 -29.019 1.00 46.41 77 ILE A CA 1
ATOM 661 C C . ILE A 1 77 ? 6.527 16.595 -28.224 1.00 46.41 77 ILE A C 1
ATOM 663 O O . ILE A 1 77 ? 5.662 17.359 -27.800 1.00 46.41 77 ILE A O 1
ATOM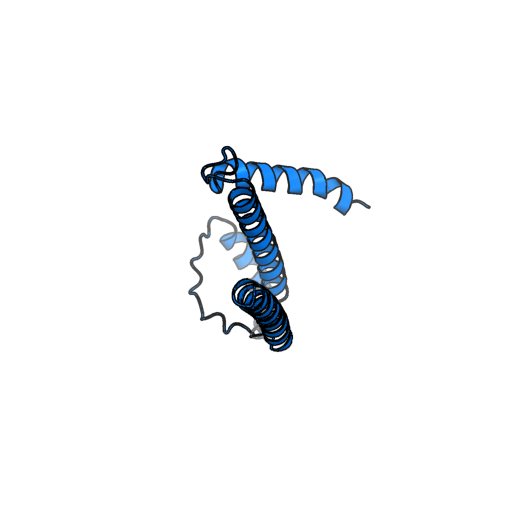 667 N N . ASN A 1 78 ? 6.466 15.286 -27.951 1.00 44.62 78 ASN A N 1
ATOM 668 C CA . ASN A 1 78 ? 5.344 14.650 -27.243 1.00 44.62 78 ASN A CA 1
ATOM 669 C C . ASN A 1 78 ? 5.428 14.697 -25.704 1.00 44.62 78 ASN A C 1
ATOM 671 O O . ASN A 1 78 ? 4.442 14.347 -25.051 1.00 44.62 78 ASN A O 1
ATOM 675 N N . ASN A 1 79 ? 6.558 15.116 -25.120 1.00 47.38 79 ASN A N 1
ATOM 676 C CA . ASN A 1 79 ? 6.701 15.265 -23.664 1.00 47.38 79 ASN A CA 1
ATOM 677 C C . ASN A 1 79 ? 6.062 16.558 -23.128 1.00 47.38 79 ASN A C 1
ATOM 679 O O . ASN A 1 79 ? 5.835 16.681 -21.923 1.00 47.38 79 ASN A O 1
ATOM 683 N N . LYS A 1 80 ? 5.689 17.492 -24.014 1.00 39.75 80 LYS A N 1
ATOM 684 C CA . LYS A 1 80 ? 4.778 18.594 -23.689 1.00 39.75 80 LYS A CA 1
ATOM 685 C C . LYS A 1 80 ? 3.334 18.081 -23.775 1.00 39.75 80 LYS A C 1
ATOM 687 O O . LYS A 1 80 ? 2.822 17.795 -24.854 1.00 39.75 80 LYS A O 1
ATOM 692 N N . SER A 1 81 ? 2.700 17.941 -22.609 1.00 49.28 81 SER A N 1
ATOM 693 C CA . SER A 1 81 ? 1.253 17.745 -22.406 1.00 49.28 81 SER A CA 1
ATOM 694 C C . SER A 1 81 ? 0.597 16.592 -23.174 1.00 49.28 81 SER A C 1
ATOM 696 O O . SER A 1 81 ? 0.038 16.822 -24.242 1.00 49.28 81 SER A O 1
ATOM 698 N N . LYS A 1 82 ? 0.548 15.374 -22.602 1.00 38.97 82 LYS A N 1
ATOM 699 C CA . LYS A 1 82 ? -0.393 14.331 -23.058 1.00 38.97 82 LYS A CA 1
ATOM 700 C C . LYS A 1 82 ? -1.008 13.532 -21.908 1.00 38.97 82 LYS A C 1
ATOM 702 O O . LYS A 1 82 ? -0.550 12.448 -21.560 1.00 38.97 82 LYS A O 1
ATOM 707 N N . THR A 1 83 ? -2.165 13.996 -21.440 1.00 44.31 83 THR A N 1
ATOM 708 C CA . THR A 1 83 ? -3.288 13.128 -21.050 1.00 44.31 83 THR A CA 1
ATOM 709 C C . THR A 1 83 ? -3.771 12.364 -22.290 1.00 44.31 83 THR A C 1
ATOM 711 O O . THR A 1 83 ? -4.861 12.575 -22.813 1.00 44.31 83 THR A O 1
ATOM 714 N N . LYS A 1 84 ? -2.939 11.475 -22.838 1.00 37.09 84 LYS A N 1
ATOM 715 C CA . LYS A 1 84 ? -3.369 10.596 -23.926 1.00 37.09 84 LYS A CA 1
ATOM 716 C C . LYS A 1 84 ? -4.281 9.539 -23.308 1.00 37.09 84 LYS A C 1
ATOM 718 O O . LYS A 1 84 ? -3.799 8.568 -22.729 1.00 37.09 84 LYS A O 1
ATOM 723 N N . LYS A 1 85 ? -5.600 9.735 -23.441 1.00 46.41 85 LYS A N 1
ATOM 724 C CA . LYS A 1 85 ? -6.605 8.662 -23.380 1.00 46.41 85 LYS A CA 1
ATOM 725 C C . LYS A 1 85 ? -6.273 7.668 -24.498 1.00 46.41 85 LYS A C 1
ATOM 727 O O . LYS A 1 85 ? -6.829 7.721 -25.588 1.00 46.41 85 LYS A O 1
ATOM 732 N N . GLY A 1 86 ? -5.280 6.815 -24.261 1.00 36.72 86 GLY A N 1
ATOM 733 C CA . GLY A 1 86 ? -5.032 5.652 -25.095 1.00 36.72 86 GLY A CA 1
ATOM 734 C C . GLY A 1 86 ? -6.222 4.733 -24.903 1.00 36.72 86 GLY A C 1
ATOM 735 O O . GLY A 1 86 ? -6.468 4.306 -23.776 1.00 36.72 86 GLY A O 1
ATOM 736 N N . GLY A 1 87 ? -6.988 4.510 -25.974 1.00 37.84 87 GLY A N 1
ATOM 737 C CA . GLY A 1 87 ? -8.151 3.633 -25.958 1.00 37.84 87 GLY A CA 1
ATOM 738 C C . GLY A 1 87 ? -7.837 2.358 -25.186 1.00 37.84 87 GLY A C 1
ATOM 739 O O . GLY A 1 87 ? -6.781 1.749 -25.387 1.00 37.84 87 GLY A O 1
ATOM 740 N N . ILE A 1 88 ? -8.739 1.996 -24.275 1.00 46.19 88 ILE A N 1
ATOM 741 C CA . ILE A 1 88 ? -8.704 0.727 -23.561 1.00 46.19 88 ILE A CA 1
ATOM 742 C C . ILE A 1 88 ? -8.892 -0.342 -24.640 1.00 46.19 88 ILE A C 1
ATOM 744 O O . ILE A 1 88 ? -10.003 -0.771 -24.927 1.00 46.19 88 ILE A O 1
ATOM 748 N N . ARG A 1 89 ? -7.803 -0.754 -25.298 1.00 46.31 89 ARG A N 1
ATOM 749 C CA . ARG A 1 89 ? -7.758 -2.069 -25.923 1.00 46.31 89 ARG A CA 1
ATOM 750 C C . ARG A 1 89 ? -7.971 -2.988 -24.751 1.00 46.31 89 ARG A C 1
ATOM 752 O O . ARG A 1 89 ? -7.107 -2.997 -23.873 1.00 46.31 89 ARG A O 1
ATOM 759 N N . THR A 1 90 ? -9.151 -3.609 -24.704 1.00 48.47 90 THR A N 1
ATOM 760 C CA . THR A 1 90 ? -9.553 -4.600 -23.709 1.00 48.47 90 THR A CA 1
ATOM 761 C C . THR A 1 90 ? -8.288 -5.289 -23.253 1.00 48.47 90 THR A C 1
ATOM 763 O O . THR A 1 90 ? -7.637 -5.965 -24.059 1.00 48.47 90 THR A O 1
ATOM 766 N N . LEU A 1 91 ? -7.860 -5.006 -22.020 1.00 47.34 91 LEU A N 1
ATOM 767 C CA . LEU A 1 91 ? -6.867 -5.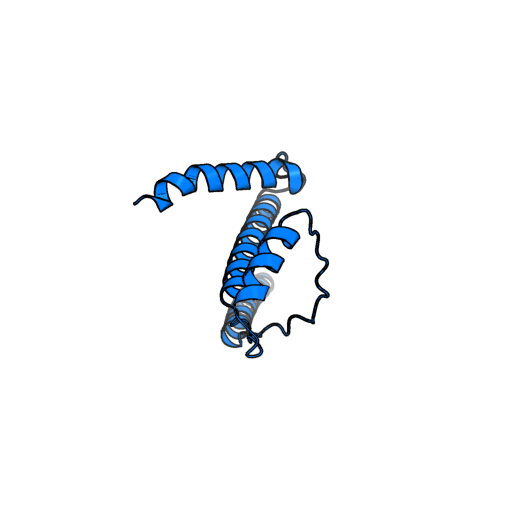838 -21.382 1.00 47.34 91 LEU A CA 1
ATOM 768 C C . LEU A 1 91 ? -7.543 -7.201 -21.456 1.00 47.34 91 LEU A C 1
ATOM 770 O O . LEU A 1 91 ? -8.467 -7.462 -20.690 1.00 47.34 91 LEU A O 1
ATOM 774 N N . LYS A 1 92 ? -7.172 -8.039 -22.435 1.00 43.50 92 LYS A N 1
ATOM 775 C CA . LYS A 1 92 ? -7.236 -9.471 -22.228 1.00 43.50 92 LYS A CA 1
A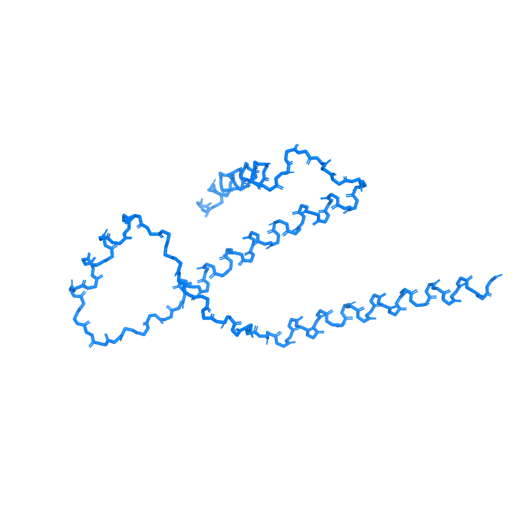TOM 776 C C . LYS A 1 92 ? -6.408 -9.576 -20.974 1.00 43.50 92 LYS A C 1
ATOM 778 O O . LYS A 1 92 ? -5.188 -9.430 -21.043 1.00 43.50 92 LYS A O 1
ATOM 783 N N . LEU A 1 93 ? -7.102 -9.610 -19.831 1.00 50.25 93 LEU A N 1
ATOM 784 C CA . LEU A 1 93 ? -6.595 -10.142 -18.594 1.00 50.25 93 LEU A CA 1
ATOM 785 C C . LEU A 1 93 ? -5.853 -11.353 -19.108 1.00 50.25 93 LEU A C 1
ATOM 787 O O . LEU A 1 93 ? -6.471 -12.290 -19.615 1.00 50.25 93 LEU A O 1
ATOM 791 N N . VAL A 1 94 ? -4.526 -11.258 -19.147 1.00 49.50 94 VAL A N 1
ATOM 792 C CA . VAL A 1 94 ? -3.714 -12.451 -19.196 1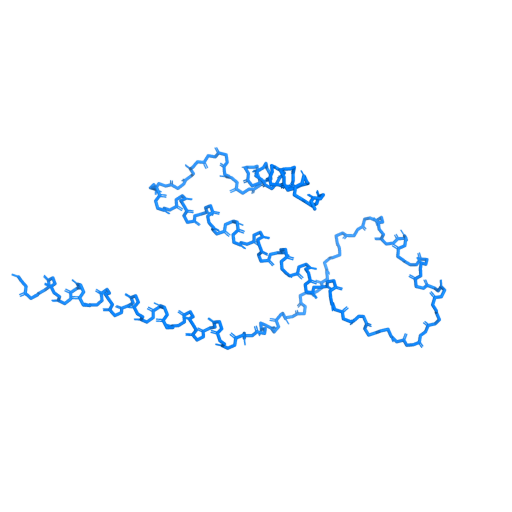.00 49.50 94 VAL A CA 1
ATOM 793 C C . VAL A 1 94 ? -4.080 -13.044 -17.856 1.00 49.50 94 VAL A C 1
ATOM 795 O O . VAL A 1 94 ? -3.592 -12.620 -16.814 1.00 49.50 94 VAL A O 1
ATOM 798 N N . PHE A 1 95 ? -5.156 -13.822 -17.894 1.00 48.41 95 PHE A N 1
ATOM 799 C CA . PHE A 1 95 ? -5.715 -14.587 -16.821 1.00 48.41 95 PHE A CA 1
ATOM 800 C C . PHE A 1 95 ? -4.574 -15.531 -16.540 1.00 48.41 95 PHE A C 1
ATOM 802 O O . PHE A 1 95 ? -4.400 -16.500 -17.265 1.00 48.41 95 PHE A O 1
ATOM 809 N N . ILE A 1 96 ? -3.676 -15.129 -15.641 1.00 56.03 96 ILE A N 1
ATOM 810 C CA . ILE A 1 96 ? -2.566 -15.961 -15.215 1.00 56.03 96 ILE A CA 1
ATOM 811 C C . ILE A 1 96 ? -3.282 -17.126 -14.529 1.00 56.03 96 ILE A C 1
ATOM 813 O O . ILE A 1 96 ? -3.803 -16.915 -13.429 1.00 56.03 96 ILE A O 1
ATOM 817 N N . PRO A 1 97 ? -3.416 -18.309 -15.163 1.00 60.81 97 PRO A N 1
ATOM 818 C CA . PRO A 1 97 ? -4.346 -19.322 -14.672 1.00 60.81 97 PRO A CA 1
ATOM 819 C C . PRO A 1 97 ? -3.936 -19.787 -13.277 1.00 60.81 97 PRO A C 1
ATOM 821 O O . PRO A 1 97 ? -4.781 -20.060 -12.436 1.00 60.81 97 PRO A O 1
ATOM 824 N N . SER A 1 98 ? -2.632 -19.753 -12.982 1.00 59.31 98 SER A N 1
ATOM 825 C CA . SER A 1 98 ? -2.090 -20.041 -11.657 1.00 59.31 98 SER A CA 1
ATOM 826 C C . SER A 1 98 ? -2.528 -19.043 -10.580 1.00 59.31 98 SER A C 1
ATOM 828 O O . SER A 1 98 ? -2.778 -19.460 -9.452 1.00 59.31 98 SER A O 1
ATOM 830 N N . PHE A 1 99 ? -2.686 -17.753 -10.899 1.00 62.25 99 PHE A N 1
ATOM 831 C CA . PHE A 1 99 ? -3.185 -16.765 -9.937 1.00 62.25 99 PHE A CA 1
ATOM 832 C C . PHE A 1 99 ? -4.666 -16.990 -9.634 1.00 62.25 99 PHE A C 1
ATOM 834 O O . PHE A 1 99 ? -5.067 -16.946 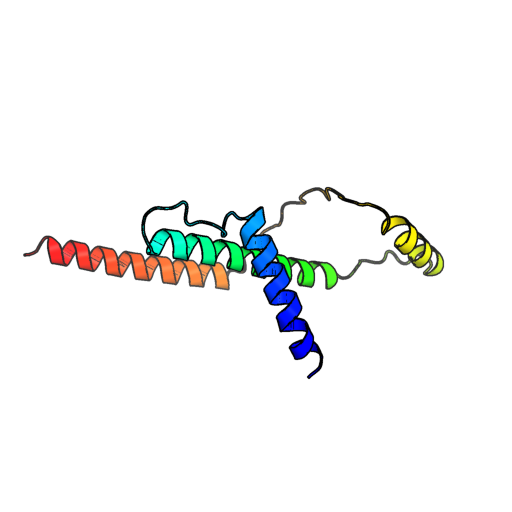-8.474 1.00 62.25 99 PHE A O 1
ATOM 841 N N . VAL A 1 100 ? -5.472 -17.273 -10.662 1.00 71.31 100 VAL A N 1
ATOM 842 C CA . VAL A 1 100 ? -6.912 -17.484 -10.472 1.00 71.31 100 VAL A CA 1
ATOM 843 C C . VAL A 1 100 ? -7.181 -18.807 -9.772 1.00 71.31 100 VAL A C 1
ATOM 845 O O . VAL A 1 100 ? -7.969 -18.817 -8.837 1.00 71.31 100 VAL A O 1
ATOM 848 N N . ASN A 1 101 ? -6.444 -19.868 -10.111 1.00 70.62 101 ASN A N 1
ATOM 849 C CA . ASN A 1 101 ? -6.531 -21.160 -9.429 1.00 70.62 101 ASN A CA 1
ATOM 850 C C . ASN A 1 101 ? -6.109 -21.063 -7.953 1.00 70.62 101 ASN A C 1
ATOM 852 O O . ASN A 1 101 ? -6.764 -21.629 -7.077 1.00 70.62 101 ASN A O 1
ATOM 856 N N . SER A 1 102 ? -5.045 -20.306 -7.663 1.00 76.12 102 SER A N 1
ATOM 857 C CA . SER A 1 102 ? -4.600 -20.037 -6.290 1.00 76.12 102 SER A CA 1
ATOM 858 C C . SER A 1 102 ? -5.652 -19.248 -5.506 1.00 76.12 102 SER A C 1
ATOM 860 O O . SER A 1 102 ? -6.016 -19.617 -4.390 1.00 76.12 102 SER A O 1
ATOM 862 N N . LEU A 1 103 ? -6.232 -18.215 -6.121 1.00 74.69 103 LEU A N 1
ATOM 863 C CA . LEU A 1 103 ? -7.279 -17.417 -5.494 1.00 74.69 103 LEU A CA 1
ATOM 864 C C . LEU A 1 103 ? -8.563 -18.229 -5.271 1.00 74.69 103 LEU A C 1
ATOM 866 O O . LEU A 1 103 ? -9.167 -18.123 -4.205 1.00 74.69 103 LEU A O 1
ATOM 870 N N . THR A 1 104 ? -8.963 -19.075 -6.225 1.00 77.44 104 THR A N 1
ATOM 871 C CA . THR A 1 104 ? -10.119 -19.965 -6.058 1.00 77.44 104 THR A CA 1
ATOM 872 C C . THR A 1 104 ? -9.895 -20.967 -4.936 1.00 77.44 104 THR A C 1
ATOM 874 O O . THR A 1 104 ? -10.812 -21.151 -4.145 1.00 77.44 104 THR A O 1
ATOM 877 N N . LEU A 1 105 ? -8.685 -21.528 -4.800 1.00 79.38 105 LEU A N 1
ATOM 878 C CA . LEU A 1 105 ? -8.327 -22.447 -3.712 1.00 79.38 105 LEU A CA 1
ATOM 879 C C . LEU A 1 105 ? -8.429 -21.785 -2.334 1.00 79.38 105 LEU A C 1
ATOM 881 O O . LEU A 1 105 ? -9.009 -22.353 -1.406 1.00 79.38 105 LEU A O 1
ATOM 885 N N . VAL A 1 106 ? -7.913 -20.560 -2.210 1.00 81.19 106 VAL A N 1
ATOM 886 C CA . VAL A 1 106 ? -8.014 -19.772 -0.973 1.00 81.19 106 VAL A CA 1
ATOM 887 C C . VAL A 1 106 ? -9.479 -19.485 -0.644 1.00 81.19 106 VAL A C 1
ATOM 889 O O . VAL A 1 106 ? -9.909 -19.681 0.491 1.00 81.19 106 VAL A O 1
ATOM 892 N N . ILE A 1 107 ? -10.279 -19.084 -1.636 1.00 79.06 107 ILE A N 1
ATOM 893 C CA . ILE A 1 107 ? -11.705 -18.798 -1.441 1.00 79.06 107 ILE A CA 1
ATOM 894 C C . ILE A 1 107 ? -12.480 -20.065 -1.046 1.00 79.06 107 ILE A C 1
ATOM 896 O O . ILE A 1 107 ? -13.311 -19.999 -0.140 1.00 79.06 107 ILE A O 1
ATOM 900 N N . THR A 1 108 ? -12.224 -21.218 -1.674 1.00 77.75 108 THR A N 1
ATOM 901 C CA . THR A 1 108 ? -12.883 -22.488 -1.323 1.00 77.75 108 THR A CA 1
ATOM 902 C C . THR A 1 108 ? -12.493 -22.973 0.067 1.00 77.75 108 THR A C 1
ATOM 904 O O . THR A 1 108 ? -13.361 -23.437 0.801 1.00 77.75 108 THR A O 1
ATOM 907 N N . SER A 1 109 ? -11.231 -22.800 0.470 1.00 75.94 109 SER A N 1
ATOM 908 C CA . SER A 1 109 ? -10.774 -23.154 1.817 1.00 75.94 109 SER A CA 1
ATOM 909 C C . SER A 1 109 ? -11.461 -22.300 2.887 1.00 75.94 109 SER A C 1
ATOM 911 O O . SER A 1 109 ? -11.986 -22.840 3.856 1.00 75.94 109 SER A O 1
ATOM 913 N N . VAL A 1 110 ? -11.563 -20.983 2.677 1.00 80.44 110 VAL A N 1
ATOM 914 C CA . VAL A 1 110 ? -12.263 -20.084 3.611 1.00 80.44 110 VAL A CA 1
ATOM 915 C C . VAL A 1 110 ? -13.761 -20.398 3.680 1.00 80.44 110 VAL A C 1
ATOM 917 O O . VAL A 1 110 ? -14.332 -20.384 4.770 1.00 80.44 110 VAL A O 1
ATOM 920 N N . LYS A 1 111 ? -14.402 -20.718 2.546 1.00 81.94 111 LYS A N 1
ATOM 921 C CA . LYS A 1 111 ? -15.809 -21.155 2.519 1.00 81.94 111 LYS A CA 1
ATOM 922 C C . LYS A 1 111 ? -16.023 -22.430 3.333 1.00 81.94 111 LYS A C 1
ATOM 924 O O . LYS A 1 111 ? -16.952 -22.469 4.131 1.00 81.94 111 LYS A O 1
ATOM 929 N N . HIS A 1 112 ? -15.163 -23.432 3.162 1.00 74.56 112 HIS A N 1
ATOM 930 C CA . HIS A 1 112 ? -15.257 -24.697 3.889 1.00 74.56 112 HIS A CA 1
ATOM 931 C C . HIS A 1 112 ? -15.121 -24.493 5.402 1.00 74.56 112 HIS A C 1
ATOM 933 O O . HIS A 1 112 ? -15.953 -24.977 6.163 1.00 74.56 112 HIS A O 1
ATOM 939 N N . SER A 1 113 ? -14.148 -23.687 5.839 1.00 73.69 113 SER A N 1
ATOM 940 C CA . SER A 1 113 ? -13.988 -23.355 7.258 1.00 73.69 113 SER A CA 1
ATOM 941 C C . SER A 1 113 ? -15.205 -22.619 7.826 1.00 73.69 113 SER A C 1
ATOM 943 O O . SER A 1 113 ? -15.592 -22.866 8.962 1.00 73.69 113 SER A O 1
ATOM 945 N N . LEU A 1 114 ? -15.833 -21.716 7.067 1.00 73.88 114 LEU A N 1
ATOM 946 C CA . LEU A 1 114 ? -17.043 -21.019 7.521 1.00 73.88 114 LEU A CA 1
ATOM 947 C C . LEU A 1 114 ? -18.249 -21.957 7.641 1.00 73.88 114 LEU A C 1
ATOM 949 O O . LEU A 1 114 ? -18.983 -21.851 8.616 1.00 73.88 114 LEU A O 1
ATOM 953 N N . ILE A 1 115 ? -18.423 -22.882 6.695 1.00 75.31 115 ILE A N 1
ATOM 954 C CA . ILE A 1 115 ? -19.501 -23.882 6.726 1.00 75.31 115 ILE A CA 1
ATOM 955 C C . ILE A 1 115 ? -19.335 -24.803 7.939 1.00 75.31 115 ILE A C 1
ATOM 957 O O . ILE A 1 115 ? -20.270 -24.946 8.713 1.00 75.31 115 ILE A O 1
ATOM 961 N N . GLN A 1 116 ? -18.123 -25.305 8.200 1.00 70.75 116 GLN A N 1
ATOM 962 C CA . GLN A 1 116 ? -17.849 -26.135 9.380 1.00 70.75 116 GLN A CA 1
ATOM 963 C C . GLN A 1 116 ? -18.129 -25.409 10.705 1.00 70.75 116 GLN A C 1
ATOM 965 O O . GLN A 1 116 ? -18.633 -26.017 11.644 1.00 70.75 116 GLN A O 1
ATOM 970 N N . ASN A 1 117 ? -17.828 -24.108 10.788 1.00 69.12 117 ASN A N 1
ATOM 971 C CA . ASN A 1 117 ? -18.135 -23.305 11.976 1.00 69.12 117 ASN A CA 1
ATOM 972 C C . ASN A 1 117 ? -19.641 -23.051 12.150 1.00 69.12 117 ASN A C 1
ATOM 974 O O . ASN A 1 117 ? -20.095 -22.896 13.280 1.00 69.12 117 ASN A O 1
ATOM 978 N N . ILE A 1 118 ? -20.407 -23.001 11.058 1.00 68.44 118 ILE A N 1
ATOM 979 C CA . ILE A 1 118 ? -21.868 -22.881 11.096 1.00 68.44 118 ILE A CA 1
ATOM 980 C C . ILE A 1 118 ? -22.489 -24.224 11.502 1.00 68.44 118 ILE A C 1
ATOM 982 O O . ILE A 1 118 ? -23.288 -24.250 12.432 1.00 68.44 118 ILE A O 1
ATOM 986 N N . ASP A 1 119 ? -22.074 -25.338 10.897 1.00 66.31 119 ASP A N 1
ATOM 987 C CA . ASP A 1 119 ? -22.600 -26.674 11.214 1.00 66.31 119 ASP A CA 1
ATOM 988 C C . ASP A 1 119 ? -22.322 -27.074 12.677 1.00 66.31 119 ASP A C 1
ATOM 990 O O . ASP A 1 119 ? -23.204 -27.596 13.355 1.00 66.31 119 ASP A O 1
ATOM 994 N N . LEU A 1 120 ? -21.141 -26.738 13.219 1.00 59.91 120 LEU A N 1
ATOM 995 C CA . LEU A 1 120 ? -20.811 -26.912 14.646 1.00 59.91 120 LEU A CA 1
ATOM 996 C C . LEU A 1 120 ? -21.658 -26.042 15.592 1.00 59.91 120 LEU A C 1
ATOM 998 O O . LEU A 1 120 ? -21.774 -26.371 16.771 1.00 59.91 120 LEU A O 1
ATOM 1002 N N . MET A 1 121 ? -22.225 -24.935 15.106 1.00 59.94 121 MET A N 1
ATOM 1003 C CA . MET A 1 121 ? -23.051 -24.020 15.899 1.00 59.94 121 MET A CA 1
ATOM 1004 C C . MET A 1 121 ? -24.523 -24.461 15.965 1.00 59.94 121 MET A C 1
ATOM 1006 O O . MET A 1 121 ? -25.190 -24.127 16.936 1.00 59.94 121 MET A O 1
ATOM 1010 N N . TYR A 1 122 ? -25.017 -25.217 14.975 1.00 61.12 122 TYR A N 1
ATOM 1011 C CA . TYR A 1 122 ? -26.390 -25.755 14.942 1.00 61.12 122 TYR A CA 1
ATOM 1012 C C . TYR A 1 122 ? -26.529 -27.162 15.549 1.00 61.12 122 TYR A C 1
ATOM 1014 O O . TYR A 1 122 ? -27.648 -27.623 15.757 1.00 61.12 122 TYR A O 1
ATOM 1022 N N . LEU A 1 123 ? -25.416 -27.847 15.836 1.00 58.19 123 LEU A N 1
ATOM 1023 C CA . LEU A 1 123 ? -25.396 -29.171 16.479 1.00 58.19 123 LEU A CA 1
ATOM 1024 C C . LEU A 1 123 ? -25.256 -29.129 18.016 1.00 58.19 123 LEU A C 1
ATOM 1026 O O . LEU A 1 123 ? -25.029 -30.170 18.635 1.00 58.19 123 LEU A O 1
ATOM 1030 N N . LYS A 1 124 ? -25.356 -27.948 18.631 1.00 49.75 124 LYS A N 1
ATOM 1031 C CA . LYS A 1 124 ? -25.205 -27.722 20.073 1.00 49.75 124 LYS A CA 1
ATOM 1032 C C . LYS A 1 124 ? -26.452 -27.061 20.641 1.00 49.75 124 LYS A C 1
ATOM 1034 O O . LYS A 1 124 ? -26.783 -27.384 21.801 1.00 49.75 124 LYS A O 1
#